Protein AF-A0A553YVA3-F1 (afdb_monomer_lite)

Secondary structure (DSSP, 8-state):
--------SSPEEEEEEE-SSEEEEEEEEEPTT-SSEEEEEE-SPPEEGGGEEEEEESSTT-SEEEEEETTS-EEEEE-TTHHHHHHH-TTPBPTTSPP-

Organism: NCBI:txid2595054

Sequence (100 aa):
MAASQPLCSGGAVTAFALTESDARFFSWQKRRGGSKLGDAYEMGPAFRRDAIAWTRRRHKGSKEFQIGFTDGSWGTTVIPEGDAFLKAFPGTLSPKDHIS

Radius of gyration: 14.6 Å; chains: 1; bounding box: 36×33×36 Å

pLDDT: mean 73.71, std 15.56, range [24.94, 92.62]

Structure (mmCIF, N/CA/C/O backbone):
data_AF-A0A553YVA3-F1
#
_entry.id   AF-A0A553YVA3-F1
#
loop_
_atom_site.group_PDB
_atom_site.id
_atom_site.type_symbol
_atom_site.label_atom_id
_atom_site.label_alt_id
_atom_site.label_comp_id
_atom_site.label_asym_id
_atom_site.label_entity_id
_atom_site.label_seq_id
_atom_site.pdbx_PDB_ins_code
_atom_site.Cartn_x
_atom_site.Cartn_y
_atom_site.Cartn_z
_atom_site.occupancy
_atom_site.B_iso_or_equiv
_atom_site.auth_seq_id
_atom_site.auth_comp_id
_atom_site.auth_asym_id
_atom_site.auth_atom_id
_atom_site.pdbx_PDB_model_num
ATOM 1 N N . MET A 1 1 ? 11.127 -19.392 8.523 1.00 27.59 1 MET A N 1
ATOM 2 C CA . MET A 1 1 ? 10.828 -18.898 7.163 1.00 27.59 1 MET A CA 1
ATOM 3 C C . MET A 1 1 ? 11.927 -17.934 6.763 1.00 27.59 1 MET A C 1
ATOM 5 O O . MET A 1 1 ? 12.028 -16.875 7.363 1.00 27.59 1 MET A O 1
ATOM 9 N N . ALA A 1 2 ? 12.796 -18.325 5.833 1.00 24.94 2 ALA A N 1
ATOM 10 C CA . ALA A 1 2 ? 13.774 -17.415 5.248 1.00 24.94 2 ALA A CA 1
ATOM 11 C C . ALA A 1 2 ? 13.140 -16.822 3.985 1.00 24.94 2 ALA A C 1
ATOM 13 O O . ALA A 1 2 ? 12.882 -17.553 3.032 1.00 24.94 2 ALA A O 1
ATOM 14 N N . ALA A 1 3 ? 12.820 -15.527 4.001 1.00 32.47 3 ALA A N 1
ATOM 15 C CA . ALA A 1 3 ? 12.413 -14.826 2.791 1.00 32.47 3 ALA A CA 1
ATOM 16 C C . ALA A 1 3 ? 13.645 -14.715 1.884 1.00 32.47 3 ALA A C 1
ATOM 18 O O . ALA A 1 3 ? 14.627 -14.066 2.247 1.00 32.47 3 ALA A O 1
ATOM 19 N N . SER A 1 4 ? 13.626 -15.387 0.733 1.00 29.38 4 SER A N 1
ATOM 20 C CA . SER A 1 4 ? 14.680 -15.257 -0.267 1.00 29.38 4 SER A CA 1
ATOM 21 C C . SER A 1 4 ? 14.663 -13.828 -0.808 1.00 29.38 4 SER A C 1
ATOM 23 O O . SER A 1 4 ? 13.788 -13.479 -1.599 1.00 29.38 4 SER A O 1
ATOM 25 N N . GLN A 1 5 ? 15.608 -12.984 -0.395 1.00 38.38 5 GLN A N 1
ATOM 26 C CA . GLN A 1 5 ? 15.937 -11.801 -1.184 1.00 38.38 5 GLN A CA 1
ATOM 27 C C . GLN A 1 5 ? 16.678 -12.290 -2.431 1.00 38.38 5 GLN A C 1
ATOM 29 O O . GLN A 1 5 ? 17.721 -12.935 -2.289 1.00 38.38 5 GLN A O 1
ATOM 34 N N . PRO A 1 6 ? 16.179 -12.026 -3.651 1.00 40.50 6 PRO A N 1
ATOM 35 C CA . PRO A 1 6 ? 16.967 -12.276 -4.843 1.00 40.50 6 PRO A CA 1
ATOM 36 C C . PRO A 1 6 ? 18.251 -11.451 -4.733 1.00 40.50 6 PRO A C 1
ATOM 38 O O . PRO A 1 6 ? 18.197 -10.226 -4.610 1.00 40.50 6 PRO A O 1
ATOM 41 N N . LEU A 1 7 ? 19.404 -12.121 -4.769 1.00 39.62 7 LEU A N 1
ATOM 42 C CA . LEU A 1 7 ? 20.723 -11.503 -4.901 1.00 39.62 7 LEU A CA 1
ATOM 43 C C . LEU A 1 7 ? 20.851 -10.905 -6.312 1.00 39.62 7 LEU A C 1
ATOM 45 O O . LEU A 1 7 ? 21.596 -11.402 -7.152 1.00 39.62 7 LEU A O 1
ATOM 49 N N . CYS A 1 8 ? 20.081 -9.860 -6.609 1.00 41.09 8 CYS A N 1
ATOM 50 C CA . CYS A 1 8 ? 20.195 -9.115 -7.852 1.00 41.09 8 CYS A CA 1
ATOM 51 C C . CYS A 1 8 ? 21.057 -7.878 -7.597 1.00 41.09 8 CYS A C 1
ATOM 53 O O . CYS A 1 8 ? 20.699 -6.993 -6.827 1.00 41.09 8 CYS A O 1
ATOM 55 N N . SER A 1 9 ? 22.193 -7.792 -8.287 1.00 47.28 9 SER A N 1
ATOM 56 C CA . SER A 1 9 ? 23.126 -6.654 -8.282 1.00 47.28 9 SER A CA 1
ATOM 57 C C . SER A 1 9 ? 22.591 -5.400 -9.004 1.00 47.28 9 SER A C 1
ATOM 59 O O . SER A 1 9 ? 23.348 -4.480 -9.319 1.00 47.28 9 SER A O 1
ATOM 61 N N . GLY A 1 10 ? 21.283 -5.354 -9.274 1.00 53.47 10 GLY A N 1
ATOM 62 C CA . GLY A 1 10 ? 20.542 -4.219 -9.817 1.00 53.47 10 GLY A CA 1
ATOM 63 C C . GLY A 1 10 ? 19.429 -3.827 -8.849 1.00 53.47 10 GLY A C 1
ATOM 64 O O . GLY A 1 10 ? 18.753 -4.692 -8.299 1.00 53.47 10 GLY A O 1
ATOM 65 N N . GLY A 1 11 ? 19.254 -2.526 -8.610 1.00 55.81 11 GLY A N 1
ATOM 66 C CA . GLY A 1 11 ? 18.237 -2.036 -7.678 1.00 55.81 11 GLY A CA 1
ATOM 67 C C . GLY A 1 11 ? 16.829 -2.431 -8.127 1.00 55.81 11 GLY A C 1
ATOM 68 O O . GLY A 1 11 ? 16.447 -2.162 -9.267 1.00 55.81 11 GLY A O 1
ATOM 69 N N . ALA A 1 12 ? 16.062 -3.054 -7.236 1.00 60.81 12 ALA A N 1
ATOM 70 C CA . ALA A 1 12 ? 14.634 -3.258 -7.431 1.00 60.81 12 ALA A CA 1
ATOM 71 C C . ALA A 1 12 ? 13.885 -2.006 -6.960 1.00 60.81 12 ALA A C 1
ATOM 73 O O . ALA A 1 12 ? 14.120 -1.508 -5.859 1.00 60.81 12 ALA A O 1
ATOM 74 N N . VAL A 1 13 ? 12.997 -1.487 -7.801 1.00 63.66 13 VAL A N 1
ATOM 75 C CA . VAL A 1 13 ? 12.028 -0.459 -7.420 1.00 63.66 13 VAL A CA 1
ATOM 76 C C . VAL A 1 13 ? 10.721 -1.178 -7.146 1.00 63.66 13 VAL A C 1
ATOM 78 O O . VAL A 1 13 ? 10.237 -1.894 -8.015 1.00 63.66 13 VAL A O 1
ATOM 81 N N . THR A 1 14 ? 10.147 -0.991 -5.964 1.00 64.88 14 THR A N 1
ATOM 82 C CA . THR A 1 14 ? 8.777 -1.424 -5.671 1.00 64.88 14 THR A CA 1
ATOM 83 C C . THR A 1 14 ? 7.892 -0.189 -5.670 1.00 64.88 14 THR A C 1
ATOM 85 O O . THR A 1 14 ? 8.230 0.796 -5.016 1.00 64.88 14 THR A O 1
ATOM 88 N N . ALA A 1 15 ? 6.777 -0.226 -6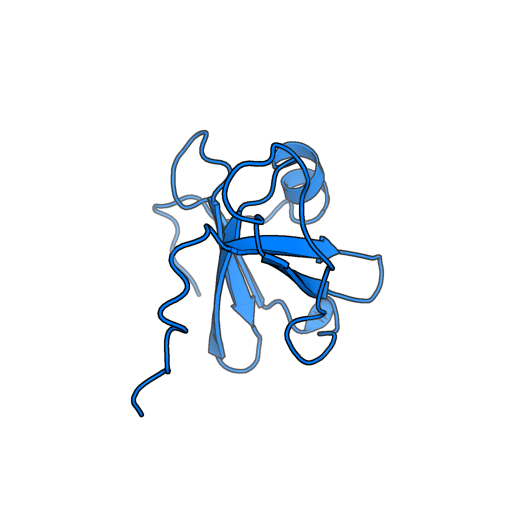.393 1.00 66.00 15 ALA A N 1
ATOM 89 C CA . ALA A 1 15 ? 5.746 0.800 -6.313 1.00 66.00 15 ALA A CA 1
ATOM 90 C C . ALA A 1 15 ? 4.408 0.180 -5.942 1.00 66.00 15 ALA A C 1
ATOM 92 O O . ALA A 1 15 ? 4.161 -1.016 -6.098 1.00 66.00 15 ALA A O 1
ATOM 93 N N . PHE A 1 16 ? 3.556 1.049 -5.433 1.00 72.31 16 PHE A N 1
ATOM 94 C CA . PHE A 1 16 ? 2.217 0.742 -4.995 1.00 72.31 16 PHE A CA 1
ATOM 95 C C . PHE A 1 16 ? 1.243 1.505 -5.886 1.00 72.31 16 PHE A C 1
ATOM 97 O O . PHE A 1 16 ? 1.327 2.730 -5.973 1.00 72.31 16 PHE A O 1
ATOM 104 N N . ALA A 1 17 ? 0.356 0.784 -6.564 1.00 73.12 17 ALA A N 1
ATOM 105 C CA . ALA A 1 17 ? -0.735 1.370 -7.324 1.00 73.12 17 ALA A CA 1
ATOM 106 C C . ALA A 1 17 ? -2.027 1.211 -6.529 1.00 73.12 17 ALA A C 1
ATOM 108 O O . ALA A 1 17 ? -2.365 0.111 -6.093 1.00 73.12 17 ALA A O 1
ATOM 109 N N . LEU A 1 18 ? -2.747 2.314 -6.368 1.00 74.94 18 LEU A N 1
ATOM 110 C CA . LEU A 1 18 ? -4.039 2.348 -5.705 1.00 74.94 18 LEU A CA 1
ATOM 111 C C . LEU A 1 18 ? -5.090 2.801 -6.711 1.00 74.94 18 LEU A C 1
ATOM 113 O O . LEU A 1 18 ? -4.950 3.866 -7.312 1.00 74.94 18 LEU A O 1
ATOM 117 N N . THR A 1 19 ? -6.140 2.010 -6.870 1.00 76.94 19 THR A N 1
ATOM 118 C CA . THR A 1 19 ? -7.351 2.382 -7.599 1.00 76.94 19 THR A CA 1
ATOM 119 C C . THR A 1 19 ? -8.489 2.640 -6.609 1.00 76.94 19 THR A C 1
ATOM 121 O O . THR A 1 19 ? -8.307 2.636 -5.387 1.00 76.94 19 THR A O 1
ATOM 124 N N . GLU A 1 20 ? -9.690 2.902 -7.118 1.00 75.38 20 GLU A N 1
ATOM 125 C CA . GLU A 1 20 ? -10.870 3.045 -6.263 1.00 75.38 20 GLU A CA 1
ATOM 126 C C . GLU A 1 20 ? -11.183 1.758 -5.487 1.00 75.38 20 GLU A C 1
ATOM 128 O O . GLU A 1 20 ? -11.558 1.838 -4.318 1.00 75.38 20 GLU A O 1
ATOM 133 N N . SER A 1 21 ? -10.968 0.588 -6.099 1.00 78.44 21 SER A N 1
ATOM 134 C CA . SER A 1 21 ? -11.316 -0.716 -5.525 1.00 78.44 21 SER A CA 1
ATOM 135 C C . SER A 1 21 ? -10.121 -1.520 -5.024 1.00 78.44 21 SER A C 1
ATOM 137 O O . SER A 1 21 ? -10.286 -2.310 -4.095 1.00 78.44 21 SER A O 1
ATOM 139 N N . ASP A 1 22 ? -8.933 -1.321 -5.600 1.00 81.31 22 ASP A N 1
ATOM 140 C CA . ASP A 1 22 ? -7.805 -2.236 -5.441 1.00 81.31 22 ASP A CA 1
ATOM 141 C C . ASP A 1 22 ? -6.510 -1.518 -5.055 1.00 81.31 22 ASP A C 1
ATOM 143 O O . ASP A 1 22 ? -6.260 -0.358 -5.380 1.00 81.31 22 ASP A O 1
ATOM 147 N N . ALA A 1 23 ? -5.632 -2.277 -4.423 1.00 76.25 23 ALA A N 1
ATOM 148 C CA . ALA A 1 23 ? -4.266 -1.952 -4.087 1.00 76.25 23 ALA A CA 1
ATOM 149 C C . ALA A 1 23 ? -3.351 -3.047 -4.644 1.00 76.25 23 ALA A C 1
ATOM 151 O O . ALA A 1 23 ? -3.549 -4.234 -4.384 1.00 76.25 23 ALA A O 1
ATOM 152 N N . ARG A 1 24 ? -2.347 -2.655 -5.429 1.00 77.44 24 ARG A N 1
ATOM 153 C CA . ARG A 1 24 ? -1.436 -3.579 -6.119 1.00 77.44 24 ARG A CA 1
ATOM 154 C C . ARG A 1 24 ? 0.007 -3.166 -5.905 1.00 77.44 24 ARG A C 1
ATOM 156 O O . ARG A 1 24 ? 0.329 -1.977 -5.894 1.00 77.44 24 ARG A O 1
ATOM 163 N N . PHE A 1 25 ? 0.883 -4.154 -5.776 1.00 74.62 25 PHE A N 1
ATOM 164 C CA . PHE A 1 25 ? 2.322 -3.933 -5.709 1.00 74.62 25 PHE A CA 1
ATOM 165 C C . PHE A 1 25 ? 2.961 -4.335 -7.028 1.00 74.62 25 PHE A C 1
ATOM 167 O O . PHE A 1 25 ? 2.699 -5.407 -7.562 1.00 74.62 25 PHE A O 1
ATOM 174 N N . PHE A 1 26 ? 3.841 -3.483 -7.529 1.00 69.69 26 PHE A N 1
ATOM 175 C CA . PHE A 1 26 ? 4.617 -3.728 -8.733 1.00 69.69 26 PHE A CA 1
ATOM 176 C C . PHE A 1 26 ? 6.096 -3.637 -8.391 1.00 69.69 26 PHE A C 1
ATOM 178 O O . PHE A 1 26 ? 6.502 -2.767 -7.620 1.00 69.69 26 PHE A O 1
ATOM 185 N N . SER A 1 27 ? 6.906 -4.519 -8.967 1.00 69.69 27 SER A N 1
ATOM 186 C CA . SER A 1 27 ? 8.359 -4.420 -8.916 1.00 69.69 27 SER A CA 1
ATOM 187 C C . SER A 1 27 ? 8.932 -4.228 -10.311 1.00 69.69 27 SER A C 1
ATOM 189 O O . SER A 1 27 ? 8.556 -4.917 -11.255 1.00 69.69 27 SER A O 1
ATOM 191 N N . TRP A 1 28 ? 9.878 -3.305 -10.425 1.00 70.56 28 TRP A N 1
ATOM 192 C CA . TRP A 1 28 ? 10.716 -3.123 -11.599 1.00 70.56 28 TRP A CA 1
ATOM 193 C C . TRP A 1 28 ? 12.149 -3.434 -11.217 1.00 70.56 28 TRP A C 1
ATOM 195 O O . TRP A 1 28 ? 12.677 -2.909 -10.234 1.00 70.56 28 TRP A O 1
ATOM 205 N N . GLN A 1 29 ? 12.824 -4.218 -12.043 1.00 69.94 29 GLN A N 1
ATOM 206 C CA . GLN A 1 29 ? 14.265 -4.374 -11.919 1.00 69.94 29 GLN A CA 1
ATOM 207 C C . GLN A 1 29 ? 14.966 -3.293 -12.738 1.00 69.94 29 GLN A C 1
ATOM 209 O O . GLN A 1 29 ? 14.741 -3.154 -13.944 1.00 69.94 29 GLN A O 1
ATOM 214 N N . LYS A 1 30 ? 15.847 -2.515 -12.106 1.00 61.00 30 LYS A N 1
ATOM 215 C CA . LYS A 1 30 ? 16.713 -1.589 -12.836 1.00 61.00 30 LYS A CA 1
ATOM 216 C C . LYS A 1 30 ? 17.811 -2.388 -13.539 1.00 61.00 30 LYS A C 1
ATOM 218 O O . LYS A 1 30 ? 18.625 -3.043 -12.886 1.00 61.00 30 LYS A O 1
ATOM 223 N N . ARG A 1 31 ? 17.849 -2.327 -14.875 1.00 62.56 31 ARG A N 1
ATOM 224 C CA . ARG A 1 31 ? 18.877 -3.014 -15.673 1.00 62.56 31 ARG A CA 1
ATOM 225 C C . ARG A 1 31 ? 20.252 -2.374 -15.422 1.00 62.56 31 ARG A C 1
ATOM 227 O O . ARG A 1 31 ? 20.375 -1.151 -15.329 1.00 62.56 31 ARG A O 1
ATOM 234 N N . ARG A 1 32 ? 21.301 -3.196 -15.301 1.00 58.44 32 ARG A N 1
ATOM 235 C CA . ARG A 1 32 ? 22.682 -2.733 -15.067 1.00 58.44 32 ARG A CA 1
ATOM 236 C C . ARG A 1 32 ? 23.154 -1.856 -16.236 1.00 58.44 32 ARG A C 1
ATOM 238 O O . ARG A 1 32 ? 23.020 -2.251 -17.387 1.00 58.44 32 ARG A O 1
ATOM 245 N N . GLY A 1 33 ? 23.725 -0.687 -15.932 1.00 59.00 33 GLY A N 1
ATOM 246 C CA . GLY A 1 33 ? 24.354 0.197 -16.926 1.00 59.00 33 GLY A CA 1
ATOM 247 C C . GLY A 1 33 ? 23.404 1.092 -17.733 1.00 59.00 33 GLY A C 1
ATOM 248 O O . GLY A 1 33 ? 23.859 1.755 -18.658 1.00 59.00 33 GLY A O 1
ATOM 249 N N . GLY A 1 34 ? 22.110 1.144 -17.394 1.00 58.94 34 GLY A N 1
ATOM 250 C CA . GLY A 1 34 ? 21.130 1.990 -18.081 1.00 58.94 34 GLY A CA 1
ATOM 251 C C . GLY A 1 34 ? 20.293 2.854 -17.135 1.00 58.94 34 GLY A C 1
ATOM 252 O O . GLY A 1 34 ? 20.080 2.520 -15.969 1.00 58.94 34 GLY A O 1
ATOM 253 N N . SER A 1 35 ? 19.778 3.970 -17.655 1.00 58.28 35 SER A N 1
ATOM 254 C CA . SER A 1 35 ? 18.744 4.785 -16.996 1.00 58.28 35 SER A CA 1
ATOM 255 C C . SER A 1 35 ? 17.334 4.197 -17.141 1.00 58.28 35 SER A C 1
ATOM 257 O O . SER A 1 35 ? 16.406 4.676 -16.496 1.00 58.28 35 SER A O 1
ATOM 259 N N . LYS A 1 36 ? 17.162 3.159 -17.971 1.00 62.22 36 LYS A N 1
ATOM 260 C CA . LYS A 1 36 ? 15.865 2.540 -18.259 1.00 62.22 36 LYS A CA 1
ATOM 261 C C . LYS A 1 36 ? 15.484 1.518 -17.186 1.00 62.22 36 LYS A C 1
ATOM 263 O O . LYS A 1 36 ? 16.280 0.645 -16.834 1.00 62.22 36 LYS A O 1
ATOM 268 N N . LEU A 1 37 ? 14.250 1.622 -16.697 1.00 63.69 37 LEU A N 1
ATOM 269 C CA . LEU A 1 37 ? 13.614 0.563 -15.918 1.00 63.69 37 LEU A CA 1
ATOM 270 C C . LEU A 1 37 ? 13.414 -0.659 -16.825 1.00 63.69 37 LEU A C 1
ATOM 272 O O . LEU A 1 37 ? 13.127 -0.511 -18.014 1.00 63.69 37 LEU A O 1
ATOM 276 N N . GLY A 1 38 ? 13.650 -1.852 -16.280 1.00 66.50 38 GLY A N 1
ATOM 277 C CA . GLY A 1 38 ? 13.290 -3.102 -16.936 1.00 66.50 38 GLY A CA 1
ATOM 278 C C . GLY A 1 38 ? 11.785 -3.350 -16.878 1.00 66.50 38 GLY A C 1
ATOM 279 O O . GLY A 1 38 ? 11.006 -2.465 -16.518 1.00 66.50 38 GLY A O 1
ATOM 280 N N . ASP A 1 39 ? 11.392 -4.571 -17.222 1.00 67.38 39 ASP A N 1
ATOM 281 C CA . ASP A 1 39 ? 9.990 -4.973 -17.235 1.00 67.38 39 ASP A CA 1
ATOM 282 C C . ASP A 1 39 ? 9.389 -4.907 -15.823 1.00 67.38 39 ASP A C 1
ATOM 284 O O . ASP A 1 39 ? 10.061 -5.184 -14.822 1.00 67.38 39 ASP A O 1
ATOM 288 N N . ALA A 1 40 ? 8.132 -4.469 -15.763 1.00 65.81 40 ALA A N 1
ATOM 289 C CA . ALA A 1 40 ? 7.348 -4.411 -14.541 1.00 65.81 40 ALA A CA 1
ATOM 290 C C . ALA A 1 40 ? 6.727 -5.781 -14.280 1.00 65.81 40 ALA A C 1
ATOM 292 O O . ALA A 1 40 ? 6.116 -6.357 -15.179 1.00 65.81 40 ALA A O 1
ATOM 293 N N . TYR A 1 41 ? 6.815 -6.258 -13.048 1.00 68.94 41 TYR A N 1
ATOM 294 C CA . TYR A 1 41 ? 6.147 -7.474 -12.612 1.00 68.94 41 TYR A CA 1
ATOM 295 C C . TYR A 1 41 ? 5.189 -7.135 -11.479 1.00 68.94 41 TYR A C 1
ATOM 297 O O . TYR A 1 41 ? 5.567 -6.458 -10.519 1.00 68.94 41 TYR A O 1
ATOM 305 N N . GLU A 1 42 ? 3.944 -7.591 -11.588 1.00 70.12 42 GLU A N 1
ATOM 306 C CA . GLU A 1 42 ? 2.996 -7.519 -10.479 1.00 70.12 42 GLU A CA 1
ATOM 307 C C . GLU A 1 42 ? 3.444 -8.499 -9.386 1.00 70.12 42 GLU A C 1
ATOM 309 O O . GLU A 1 42 ? 3.653 -9.689 -9.627 1.00 70.12 42 GLU A O 1
ATOM 314 N N . MET A 1 43 ? 3.669 -7.970 -8.187 1.00 65.81 43 MET A N 1
ATOM 315 C CA . MET A 1 43 ? 4.189 -8.708 -7.043 1.00 65.81 43 MET A CA 1
ATOM 316 C C . MET A 1 43 ? 3.016 -9.240 -6.225 1.00 65.81 43 MET A C 1
ATOM 318 O O . MET A 1 43 ? 2.662 -8.682 -5.188 1.00 65.81 43 MET A O 1
ATOM 322 N N . GLY A 1 44 ? 2.428 -10.338 -6.696 1.00 65.81 44 GLY A N 1
ATOM 323 C CA . GLY A 1 44 ? 1.405 -11.074 -5.955 1.00 65.81 44 GLY A CA 1
ATOM 324 C C . GLY A 1 44 ? -0.032 -10.606 -6.218 1.00 65.81 44 GLY A C 1
ATOM 325 O O . GLY A 1 44 ? -0.311 -10.055 -7.280 1.00 65.81 44 GLY A O 1
ATOM 326 N N . PRO A 1 45 ? -0.968 -10.909 -5.300 1.00 65.88 45 PRO A N 1
ATOM 327 C CA . PRO A 1 45 ? -2.389 -10.667 -5.513 1.00 65.88 45 PRO A CA 1
ATOM 328 C C . PRO A 1 45 ? -2.742 -9.179 -5.416 1.00 65.88 45 PRO A C 1
ATOM 330 O O . PRO A 1 45 ? -2.180 -8.437 -4.610 1.00 65.88 45 PRO A O 1
ATOM 333 N N . ALA A 1 46 ? -3.735 -8.759 -6.201 1.00 74.88 46 ALA A N 1
ATOM 334 C CA . ALA A 1 46 ? -4.417 -7.495 -5.979 1.00 74.88 46 ALA A CA 1
ATOM 335 C C . ALA A 1 46 ? -5.212 -7.578 -4.671 1.00 74.88 46 ALA A C 1
ATOM 337 O O . ALA A 1 46 ? -6.042 -8.470 -4.485 1.00 74.88 46 ALA A O 1
ATOM 338 N N . PHE A 1 47 ? -4.956 -6.645 -3.765 1.00 79.56 47 PHE A N 1
ATOM 339 C CA . PHE A 1 47 ? -5.696 -6.524 -2.520 1.00 79.56 47 PHE A CA 1
ATOM 340 C C . PHE A 1 47 ? -6.868 -5.590 -2.749 1.00 79.56 47 PHE A C 1
ATOM 342 O O . PHE A 1 47 ? -6.707 -4.547 -3.378 1.00 79.56 47 PHE A O 1
ATOM 349 N N . ARG A 1 48 ? -8.044 -5.910 -2.216 1.00 83.38 48 ARG A N 1
ATOM 350 C CA . ARG A 1 48 ? -9.104 -4.906 -2.169 1.00 83.38 48 ARG A CA 1
ATOM 351 C C . ARG A 1 48 ? -8.669 -3.758 -1.262 1.00 83.38 48 ARG A C 1
ATOM 353 O O . ARG A 1 48 ? -7.973 -3.965 -0.269 1.00 83.38 48 ARG A O 1
ATOM 360 N N . ARG A 1 49 ? -9.097 -2.541 -1.575 1.00 81.75 49 ARG A N 1
ATOM 361 C CA . ARG A 1 49 ? -8.771 -1.345 -0.791 1.00 81.75 49 ARG A CA 1
ATOM 362 C C . ARG A 1 49 ? -9.230 -1.452 0.664 1.00 81.75 49 ARG A C 1
ATOM 364 O O . ARG A 1 49 ? -8.546 -0.948 1.545 1.00 81.75 49 ARG A O 1
ATOM 371 N N . ASP A 1 50 ? -10.350 -2.122 0.914 1.00 86.12 50 ASP A N 1
ATOM 372 C CA . ASP A 1 50 ? -10.877 -2.373 2.261 1.00 86.12 50 ASP A CA 1
ATOM 373 C C . ASP A 1 50 ? -10.074 -3.410 3.059 1.00 86.12 50 ASP A C 1
ATOM 375 O O . ASP A 1 50 ? -10.231 -3.490 4.273 1.00 86.12 50 ASP A O 1
ATOM 379 N N . ALA A 1 51 ? -9.166 -4.148 2.415 1.00 87.19 51 ALA A N 1
ATOM 380 C CA . ALA A 1 51 ? -8.195 -4.977 3.117 1.00 87.19 51 ALA A CA 1
ATOM 381 C C . ALA A 1 51 ? -7.087 -4.140 3.777 1.00 87.19 51 ALA A C 1
ATOM 383 O O . ALA A 1 51 ? -6.332 -4.683 4.576 1.00 87.19 51 ALA A O 1
ATOM 384 N N . ILE A 1 52 ? -6.958 -2.843 3.463 1.00 88.75 52 ILE A N 1
ATOM 385 C CA . ILE A 1 52 ? -6.000 -1.943 4.118 1.00 88.75 52 ILE A CA 1
ATOM 386 C C . ILE A 1 52 ? -6.606 -1.458 5.434 1.00 88.75 52 ILE A C 1
ATOM 388 O O . ILE A 1 52 ? -7.543 -0.663 5.445 1.00 88.75 52 ILE A O 1
ATOM 392 N N . ALA A 1 53 ? -6.029 -1.909 6.545 1.00 91.06 53 ALA A N 1
ATOM 393 C CA . ALA A 1 53 ? -6.459 -1.530 7.885 1.00 91.06 53 ALA A CA 1
ATOM 394 C C . ALA A 1 53 ? -5.873 -0.177 8.314 1.00 91.06 53 ALA A C 1
ATOM 396 O O . ALA A 1 53 ? -6.556 0.639 8.927 1.00 91.06 53 ALA A O 1
ATOM 397 N N . TRP A 1 54 ? -4.604 0.077 7.985 1.00 92.12 54 TRP A N 1
ATOM 398 C CA . TRP A 1 54 ? -3.927 1.322 8.338 1.00 92.12 54 TRP A CA 1
ATOM 399 C C . TRP A 1 54 ? -2.779 1.633 7.3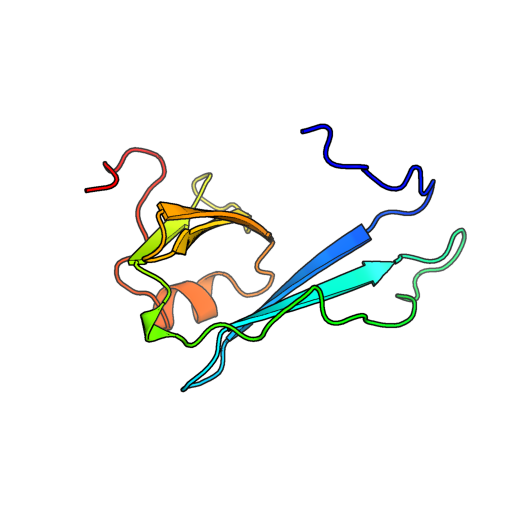81 1.00 92.12 54 TRP A C 1
ATOM 401 O O . TRP A 1 54 ? -2.174 0.756 6.763 1.00 92.12 54 TRP A O 1
ATOM 411 N N . THR A 1 55 ? -2.439 2.912 7.296 1.00 91.88 55 THR A N 1
ATOM 412 C CA . THR A 1 55 ? -1.260 3.409 6.587 1.00 91.88 55 THR A CA 1
ATOM 413 C C . THR A 1 55 ? -0.448 4.269 7.545 1.00 91.88 55 THR A C 1
ATOM 415 O O . THR A 1 55 ? -1.007 4.949 8.402 1.00 91.88 55 THR A O 1
ATOM 418 N N . ARG A 1 56 ? 0.881 4.257 7.433 1.00 91.19 56 ARG A N 1
ATOM 419 C CA . ARG A 1 56 ? 1.767 5.086 8.262 1.00 91.19 56 ARG A CA 1
ATOM 420 C C . ARG A 1 56 ? 2.883 5.682 7.429 1.00 91.19 56 ARG A C 1
ATOM 422 O O . ARG A 1 56 ? 3.533 4.983 6.659 1.00 91.19 56 ARG A O 1
ATOM 429 N N . ARG A 1 57 ? 3.186 6.958 7.640 1.00 90.81 57 ARG A N 1
ATOM 430 C CA . ARG A 1 57 ? 4.393 7.582 7.096 1.00 90.81 57 ARG A CA 1
ATOM 431 C C . ARG A 1 57 ? 5.581 7.286 8.005 1.00 90.81 57 ARG A C 1
ATOM 433 O O . ARG A 1 57 ? 5.527 7.580 9.196 1.00 90.81 57 ARG A O 1
ATOM 440 N N . ARG A 1 58 ? 6.668 6.732 7.460 1.00 85.44 58 ARG A N 1
ATOM 441 C CA . ARG A 1 58 ? 7.799 6.256 8.279 1.00 85.44 58 ARG A CA 1
ATOM 442 C C . ARG A 1 58 ? 8.638 7.392 8.864 1.00 85.44 58 ARG A C 1
ATOM 444 O O . ARG A 1 58 ? 9.062 7.328 10.013 1.00 85.44 58 ARG A O 1
ATOM 451 N N . HIS A 1 59 ? 8.841 8.455 8.088 1.00 83.50 59 HIS A N 1
ATOM 452 C CA . HIS A 1 59 ? 9.551 9.655 8.522 1.00 83.50 59 HIS A CA 1
ATOM 453 C C . HIS A 1 59 ? 8.840 10.908 8.008 1.00 83.50 59 HIS A C 1
ATOM 455 O O . HIS A 1 59 ? 8.241 10.914 6.930 1.00 83.50 59 HIS A O 1
ATOM 461 N N . LYS A 1 60 ? 8.920 12.007 8.764 1.00 78.62 60 LYS A N 1
ATOM 462 C CA . LYS A 1 60 ? 8.386 13.293 8.303 1.00 78.62 60 LYS A CA 1
ATOM 463 C C . LYS A 1 60 ? 9.124 13.702 7.026 1.00 78.62 60 LYS A C 1
ATOM 465 O O . LYS A 1 60 ? 10.346 13.774 7.018 1.00 78.62 60 LYS A O 1
ATOM 470 N N . GLY A 1 61 ? 8.381 13.940 5.949 1.00 76.06 61 GLY A N 1
ATOM 471 C CA . GLY A 1 61 ? 8.956 14.305 4.653 1.00 76.06 61 GLY A CA 1
ATOM 472 C C . GLY A 1 61 ? 9.465 13.132 3.806 1.00 76.06 61 GLY A C 1
ATOM 473 O O . GLY A 1 61 ? 9.758 13.351 2.635 1.00 76.06 61 GLY A O 1
ATOM 474 N N . SER A 1 62 ? 9.510 11.889 4.312 1.00 80.12 62 SER A N 1
ATOM 475 C CA . SER A 1 62 ? 9.885 10.754 3.458 1.00 80.12 62 SER A CA 1
ATOM 476 C C . SER A 1 62 ? 8.758 10.369 2.508 1.00 80.12 62 SER A C 1
ATOM 478 O O . SER A 1 62 ? 7.579 10.652 2.750 1.00 80.12 62 SER A O 1
ATOM 480 N N . LYS A 1 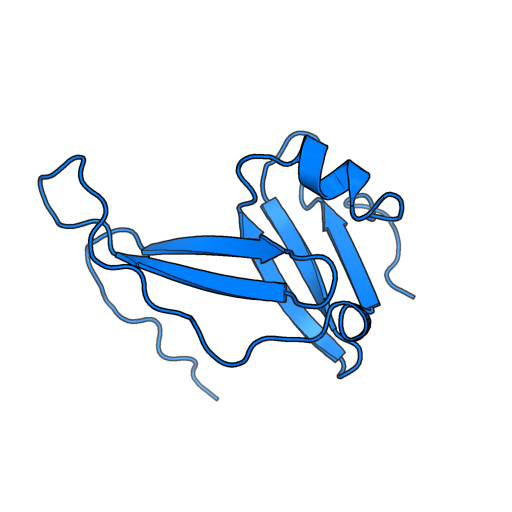63 ? 9.147 9.698 1.426 1.00 79.69 63 LYS A N 1
ATOM 481 C CA . LYS A 1 63 ? 8.244 9.003 0.507 1.00 79.69 63 LYS A CA 1
ATOM 482 C C . LYS A 1 63 ? 8.026 7.544 0.913 1.00 79.69 63 LYS A C 1
ATOM 484 O O . LYS A 1 63 ? 7.455 6.785 0.149 1.00 79.69 63 LYS A O 1
ATOM 489 N N . GLU A 1 64 ? 8.502 7.140 2.087 1.00 83.56 64 GLU A N 1
ATOM 490 C CA . GLU A 1 64 ? 8.348 5.778 2.594 1.00 83.56 64 GLU A CA 1
ATOM 491 C C . GLU A 1 64 ? 7.107 5.664 3.470 1.00 83.56 64 GLU A C 1
ATOM 493 O O . GLU A 1 64 ? 6.963 6.375 4.473 1.00 83.56 64 GLU A O 1
ATOM 498 N N . PHE A 1 65 ? 6.250 4.719 3.105 1.00 85.56 65 PHE A N 1
ATOM 499 C CA . PHE A 1 65 ? 5.007 4.423 3.792 1.00 85.56 65 PHE A CA 1
ATOM 500 C C . PHE A 1 65 ? 4.960 2.954 4.185 1.00 85.56 65 PHE A C 1
ATOM 502 O O . PHE A 1 65 ? 5.421 2.077 3.456 1.00 85.56 65 PHE A O 1
ATOM 509 N N . GLN A 1 66 ? 4.387 2.701 5.352 1.00 88.75 66 GLN A N 1
ATOM 510 C CA . GLN A 1 66 ? 3.982 1.381 5.793 1.00 88.75 66 GLN A CA 1
ATOM 511 C C . GLN A 1 66 ? 2.487 1.217 5.544 1.00 88.75 66 GLN A C 1
ATOM 513 O O . GLN A 1 66 ? 1.720 2.167 5.712 1.00 88.75 66 GLN A O 1
ATOM 518 N N . ILE A 1 67 ? 2.093 0.018 5.141 1.00 87.94 67 ILE A N 1
ATOM 519 C CA . ILE A 1 67 ? 0.704 -0.345 4.869 1.00 87.94 67 ILE A CA 1
ATOM 520 C C . ILE A 1 67 ? 0.438 -1.631 5.639 1.00 87.94 67 ILE A C 1
ATOM 522 O O . ILE A 1 67 ? 1.182 -2.600 5.471 1.00 87.94 67 ILE A O 1
ATOM 526 N N . GLY A 1 68 ? -0.571 -1.613 6.504 1.00 88.56 68 GLY A N 1
ATOM 527 C CA . GLY A 1 68 ? -1.041 -2.779 7.239 1.00 88.56 68 GLY A CA 1
ATOM 528 C C . GLY A 1 68 ? -2.389 -3.254 6.728 1.00 88.56 68 GLY A C 1
ATOM 529 O O . GLY A 1 68 ? -3.238 -2.446 6.345 1.00 88.56 68 GLY A O 1
ATOM 530 N N . PHE A 1 69 ? -2.573 -4.567 6.742 1.00 88.12 69 PHE A N 1
ATOM 531 C CA . PHE A 1 69 ? -3.745 -5.242 6.211 1.00 88.12 69 PHE A CA 1
ATOM 532 C C . PHE A 1 69 ? -4.607 -5.845 7.324 1.00 88.12 69 PHE A C 1
ATOM 534 O O . PHE A 1 69 ? -4.148 -6.067 8.445 1.00 88.12 69 PHE A O 1
ATOM 541 N N . THR A 1 70 ? -5.872 -6.123 7.012 1.00 88.75 70 THR A N 1
ATOM 542 C CA . THR A 1 70 ? -6.855 -6.690 7.951 1.00 88.75 70 THR A CA 1
ATOM 543 C C . THR A 1 70 ? -6.512 -8.104 8.420 1.00 88.75 70 THR A C 1
ATOM 545 O O . THR A 1 70 ? -7.021 -8.546 9.443 1.00 88.75 70 THR A O 1
ATOM 548 N N . ASP A 1 71 ? -5.653 -8.819 7.693 1.00 84.00 71 ASP A N 1
ATOM 549 C CA . ASP A 1 71 ? -5.138 -10.137 8.083 1.00 84.00 71 ASP A CA 1
ATOM 550 C C . ASP A 1 71 ? -3.950 -10.059 9.066 1.00 84.00 71 ASP A C 1
ATOM 552 O O . ASP A 1 71 ? -3.392 -11.085 9.454 1.00 84.00 71 ASP A O 1
ATOM 556 N N . GLY A 1 72 ? -3.555 -8.847 9.473 1.00 82.94 72 GLY A N 1
ATOM 557 C CA . GLY A 1 72 ? -2.431 -8.590 10.373 1.00 82.94 72 GLY A CA 1
ATOM 558 C C . GLY A 1 72 ? -1.067 -8.529 9.679 1.00 82.94 72 GLY A C 1
ATOM 559 O O . GLY A 1 72 ? -0.067 -8.209 10.328 1.00 82.94 72 GLY A O 1
ATOM 560 N N . SER A 1 73 ? -0.995 -8.795 8.371 1.00 81.94 73 SER A N 1
ATOM 561 C CA . SER A 1 73 ? 0.228 -8.598 7.595 1.00 81.94 73 SER A CA 1
ATOM 562 C C . SER A 1 73 ? 0.501 -7.108 7.359 1.00 81.94 73 SER A C 1
ATOM 564 O O . SER A 1 73 ? -0.389 -6.258 7.435 1.00 81.94 73 SER A O 1
ATOM 566 N N . TRP A 1 74 ? 1.760 -6.754 7.097 1.00 86.38 74 TRP A N 1
ATOM 567 C CA . TRP A 1 74 ? 2.139 -5.383 6.761 1.00 86.38 74 TRP A CA 1
ATOM 568 C C . TRP A 1 74 ? 3.384 -5.341 5.877 1.00 86.38 74 TRP A C 1
ATOM 570 O O . TRP A 1 74 ? 4.193 -6.269 5.853 1.00 86.38 74 TRP A O 1
ATOM 580 N N . GLY A 1 75 ? 3.549 -4.232 5.161 1.00 79.81 75 GLY A N 1
ATOM 581 C CA . GLY A 1 75 ? 4.687 -3.987 4.280 1.00 79.81 75 GLY A CA 1
ATOM 582 C C . GLY A 1 75 ? 5.168 -2.542 4.333 1.00 79.81 75 GLY A C 1
ATOM 583 O O . GLY A 1 75 ? 4.504 -1.665 4.883 1.00 79.81 75 GLY A O 1
ATOM 584 N N . THR A 1 76 ? 6.348 -2.291 3.766 1.00 79.88 76 THR A N 1
ATOM 585 C CA . THR A 1 76 ? 6.880 -0.936 3.544 1.00 79.88 76 THR A CA 1
ATOM 586 C C . THR A 1 76 ? 7.114 -0.736 2.056 1.00 79.88 76 THR A C 1
ATOM 588 O O . THR A 1 76 ? 7.621 -1.632 1.384 1.00 79.88 76 THR A O 1
ATOM 591 N N . THR A 1 77 ? 6.753 0.432 1.541 1.00 76.00 77 THR A N 1
ATOM 592 C CA . THR A 1 77 ? 6.926 0.786 0.134 1.00 76.00 77 THR A CA 1
ATOM 593 C C . THR A 1 77 ? 7.268 2.264 -0.021 1.00 76.00 77 THR A C 1
ATOM 595 O O . THR A 1 77 ? 7.019 3.077 0.874 1.00 76.00 77 THR A O 1
ATOM 598 N N . VAL A 1 78 ? 7.846 2.616 -1.167 1.00 77.88 78 VAL A N 1
ATOM 599 C CA . VAL A 1 78 ? 8.106 4.006 -1.542 1.00 77.88 78 VAL A CA 1
ATOM 600 C C . VAL A 1 78 ? 6.978 4.478 -2.450 1.00 77.88 78 VAL A C 1
ATOM 602 O O . VAL A 1 78 ? 6.667 3.842 -3.453 1.00 77.88 78 VAL A O 1
ATOM 605 N N . ILE A 1 79 ? 6.383 5.618 -2.113 1.00 76.62 79 ILE A N 1
ATOM 606 C CA . ILE A 1 79 ? 5.279 6.232 -2.844 1.00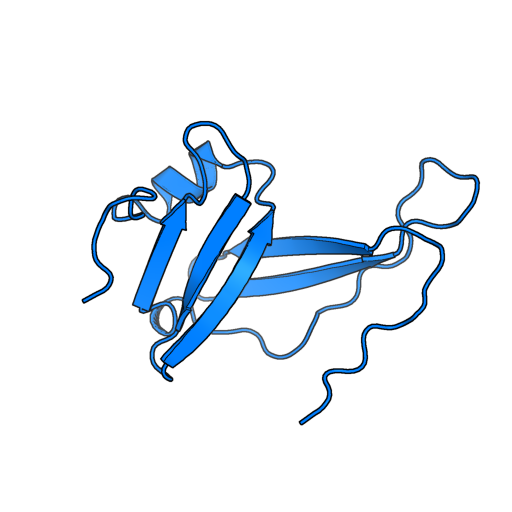 76.62 79 ILE A CA 1
ATOM 607 C C . ILE A 1 79 ? 5.764 7.568 -3.421 1.00 76.62 79 ILE A C 1
ATOM 609 O O . ILE A 1 79 ? 5.891 8.551 -2.682 1.00 76.62 79 ILE A O 1
ATOM 613 N N . PRO A 1 80 ? 6.078 7.624 -4.731 1.00 69.94 80 PRO A N 1
ATOM 614 C CA . PRO A 1 80 ? 6.635 8.811 -5.379 1.00 69.94 80 PRO A CA 1
ATOM 615 C C . PRO A 1 80 ? 5.776 10.069 -5.204 1.00 69.94 80 PRO A C 1
ATOM 617 O O . PRO A 1 80 ? 6.327 11.154 -4.990 1.00 69.94 80 PRO A O 1
ATOM 620 N N . GLU A 1 81 ? 4.454 9.903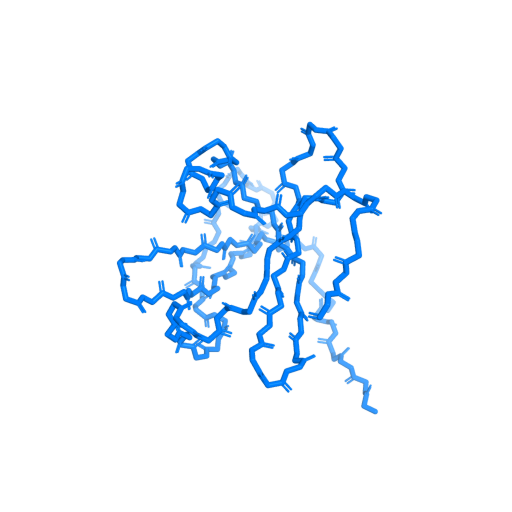 -5.241 1.00 79.56 81 GLU A N 1
ATOM 621 C CA . GLU A 1 81 ? 3.437 10.951 -5.110 1.00 79.56 81 GLU A CA 1
ATOM 622 C C . GLU A 1 81 ? 2.776 10.911 -3.724 1.00 79.56 81 GLU A C 1
ATOM 624 O O . GLU A 1 81 ? 1.571 10.708 -3.577 1.00 79.56 81 GLU A O 1
ATOM 629 N N . GLY A 1 82 ? 3.588 11.085 -2.676 1.00 78.25 82 GLY A N 1
ATOM 630 C CA . GLY A 1 82 ? 3.131 10.993 -1.286 1.00 78.25 82 GLY A CA 1
ATOM 631 C C . GLY A 1 82 ? 1.923 11.881 -0.959 1.00 78.25 82 GLY A C 1
ATOM 632 O O . GLY A 1 82 ? 1.053 11.454 -0.210 1.00 78.25 82 GLY A O 1
ATOM 633 N N . ASP A 1 83 ? 1.813 13.073 -1.552 1.00 84.12 83 ASP A N 1
ATOM 634 C CA . ASP A 1 83 ? 0.680 13.977 -1.303 1.00 84.12 83 ASP A CA 1
ATOM 635 C C . ASP A 1 83 ? -0.635 13.453 -1.898 1.00 84.12 83 ASP A C 1
ATOM 637 O O . ASP A 1 83 ? -1.688 13.583 -1.275 1.00 84.12 83 ASP A O 1
ATOM 641 N N . ALA A 1 84 ? -0.591 12.823 -3.078 1.00 83.19 84 ALA A N 1
ATOM 642 C CA . ALA A 1 84 ? -1.762 12.175 -3.670 1.00 83.19 84 ALA A CA 1
ATOM 643 C C . ALA A 1 84 ? -2.201 10.970 -2.826 1.00 83.19 84 ALA A C 1
ATOM 645 O O . ALA A 1 84 ? -3.389 10.789 -2.558 1.00 83.19 84 ALA A O 1
ATOM 646 N N . PHE A 1 85 ? -1.237 10.201 -2.320 1.00 83.81 85 PHE A N 1
ATOM 647 C CA . PHE A 1 85 ? -1.511 9.100 -1.403 1.00 83.81 85 PHE A CA 1
ATOM 648 C C . PHE A 1 85 ? -2.135 9.570 -0.085 1.00 83.81 85 PHE A C 1
ATOM 650 O O . PHE A 1 85 ? -3.115 8.987 0.366 1.00 83.81 85 PHE A O 1
ATOM 657 N N . LEU A 1 86 ? -1.633 10.657 0.507 1.00 86.62 86 LEU A N 1
ATOM 658 C CA . LEU A 1 86 ? -2.208 11.236 1.726 1.00 86.62 86 LEU A CA 1
ATOM 659 C C . LEU A 1 86 ? -3.632 11.767 1.509 1.00 86.62 86 LEU A C 1
ATOM 661 O O . LEU A 1 86 ? -4.443 11.704 2.427 1.00 86.62 86 LEU A O 1
ATOM 665 N N . LYS A 1 87 ? -3.975 12.233 0.300 1.00 87.38 87 LYS A N 1
ATOM 666 C CA . LYS A 1 87 ? -5.368 12.567 -0.051 1.00 87.38 87 LYS A CA 1
ATOM 667 C C . LYS A 1 87 ? -6.258 11.324 -0.120 1.00 87.38 87 LYS A C 1
ATOM 669 O O . LYS A 1 87 ? -7.411 11.388 0.293 1.00 87.38 87 LYS A O 1
ATOM 674 N N . ALA A 1 88 ? -5.737 10.206 -0.625 1.00 83.25 88 ALA A N 1
ATOM 675 C CA . ALA A 1 88 ? -6.468 8.940 -0.685 1.00 83.25 88 ALA A CA 1
ATOM 676 C C . ALA A 1 88 ? -6.597 8.252 0.690 1.00 83.25 88 ALA A C 1
ATOM 678 O O . ALA A 1 88 ? -7.576 7.544 0.930 1.00 83.25 88 ALA A O 1
ATOM 679 N N . PHE A 1 89 ? -5.638 8.480 1.590 1.00 86.88 89 PHE A N 1
ATOM 680 C CA . PHE A 1 89 ? -5.609 7.963 2.958 1.00 86.88 89 PHE A CA 1
ATOM 681 C C . PHE A 1 89 ? -5.399 9.103 3.970 1.00 86.88 89 PHE A C 1
ATOM 683 O O . PHE A 1 89 ? -4.316 9.222 4.553 1.00 86.88 89 PHE A O 1
ATOM 690 N N . PRO A 1 90 ? -6.421 9.942 4.219 1.00 87.00 90 PRO A N 1
ATOM 691 C CA . PRO A 1 90 ? -6.293 11.098 5.111 1.00 87.00 90 PRO A CA 1
ATOM 692 C C . PRO A 1 90 ? -6.007 10.710 6.570 1.00 87.00 90 PRO A C 1
ATOM 694 O O . PRO A 1 90 ? -5.426 11.499 7.306 1.00 87.00 90 PRO A O 1
ATOM 697 N N . GLY A 1 91 ? -6.353 9.482 6.974 1.00 89.69 91 GLY A N 1
ATOM 698 C CA . GLY A 1 91 ? -6.023 8.904 8.282 1.00 89.69 91 GLY A CA 1
ATOM 699 C C . GLY A 1 91 ? -4.623 8.287 8.377 1.00 89.69 91 GLY A C 1
ATOM 700 O O . GLY A 1 91 ? -4.379 7.499 9.285 1.00 89.69 91 GLY A O 1
ATOM 701 N N . THR A 1 92 ? -3.716 8.581 7.435 1.00 90.56 92 THR A N 1
ATOM 702 C CA . THR A 1 92 ? -2.351 8.039 7.473 1.00 90.56 92 THR A CA 1
ATOM 703 C C . THR A 1 92 ? -1.636 8.481 8.747 1.00 90.56 92 THR A C 1
ATOM 705 O O . THR A 1 92 ? -1.426 9.671 8.982 1.00 90.56 92 THR A O 1
ATOM 708 N N . LEU A 1 93 ? -1.198 7.497 9.522 1.00 92.62 93 LEU A N 1
ATOM 709 C CA . LEU A 1 93 ? -0.527 7.666 10.799 1.00 92.62 93 LEU A CA 1
ATOM 710 C C . LEU A 1 93 ? 0.836 8.349 10.643 1.00 92.62 93 LEU A C 1
ATOM 712 O O . LEU A 1 93 ? 1.597 8.105 9.697 1.00 92.62 93 LEU A O 1
ATOM 716 N N . SER A 1 94 ? 1.182 9.166 11.627 1.00 90.00 94 SER A N 1
ATOM 717 C CA . SER A 1 94 ? 2.525 9.686 11.833 1.00 90.00 94 SER A CA 1
ATOM 718 C C . SER A 1 94 ? 3.469 8.587 12.354 1.00 90.00 94 SER A C 1
ATOM 720 O O . SER A 1 94 ? 3.017 7.562 12.875 1.00 90.00 94 SER A O 1
ATOM 722 N N . PRO A 1 95 ? 4.800 8.789 12.283 1.00 85.94 95 PRO A N 1
ATOM 723 C CA . PRO A 1 95 ? 5.769 7.829 12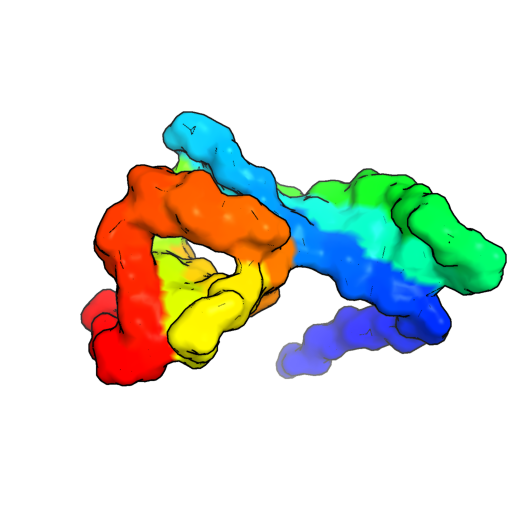.813 1.00 85.94 95 PRO A CA 1
ATOM 724 C C . PRO A 1 95 ? 5.578 7.484 14.298 1.00 85.94 95 PRO A C 1
ATOM 726 O O . PRO A 1 95 ? 6.034 6.432 14.736 1.00 85.94 95 PRO A O 1
ATOM 729 N N . LYS A 1 96 ? 4.967 8.388 15.076 1.00 86.38 96 LYS A N 1
ATOM 730 C CA . LYS A 1 96 ? 4.791 8.248 16.528 1.00 86.38 96 LYS A CA 1
ATOM 731 C C . LYS A 1 96 ? 3.404 7.751 16.926 1.00 86.38 96 LYS A C 1
ATOM 733 O O . LYS A 1 96 ? 3.205 7.440 18.095 1.00 86.38 96 LYS A O 1
ATOM 738 N N . ASP A 1 97 ? 2.461 7.699 15.992 1.00 88.50 97 ASP A N 1
ATOM 739 C CA . ASP A 1 97 ? 1.081 7.346 16.313 1.00 88.50 97 ASP A CA 1
ATOM 740 C C . ASP A 1 97 ? 0.975 5.840 16.551 1.00 88.50 97 ASP A C 1
ATOM 742 O O . ASP A 1 97 ? 1.642 5.049 15.880 1.00 88.50 97 ASP A O 1
ATOM 746 N N . HIS A 1 98 ? 0.130 5.425 17.488 1.00 83.69 98 HIS A N 1
ATOM 747 C CA . HIS A 1 98 ? -0.100 4.009 17.760 1.00 83.69 98 HIS A CA 1
ATOM 748 C C . HIS A 1 98 ? -0.910 3.349 16.633 1.00 83.69 98 HIS A C 1
ATOM 750 O O . HIS A 1 98 ? -1.825 3.956 16.084 1.00 83.69 98 HIS A O 1
ATOM 756 N N . ILE A 1 99 ? -0.555 2.104 16.294 1.00 83.56 99 ILE A N 1
ATOM 757 C CA . ILE A 1 99 ? -1.425 1.223 15.504 1.00 83.56 99 ILE A CA 1
ATOM 758 C C . ILE A 1 99 ? -2.354 0.555 16.511 1.00 83.56 99 ILE A C 1
ATOM 760 O O . ILE A 1 99 ? -1.872 -0.115 17.426 1.00 83.56 99 ILE A O 1
ATOM 764 N N . SER A 1 100 ? -3.645 0.814 16.364 1.00 64.75 100 SER A N 1
ATOM 765 C CA . SER A 1 100 ? -4.734 0.184 17.113 1.00 64.75 100 SER A CA 1
ATOM 766 C C . SER A 1 100 ? -5.234 -1.065 16.410 1.00 64.75 100 SER A C 1
ATOM 768 O O . SER A 1 100 ? -5.363 -0.984 15.166 1.00 64.75 100 SER A O 1
#

Foldseek 3Di:
DDDDDPPDPFDKAWEWDDDPFWIWIKIWTDDPPDPDTHDIDTDDDIDTPQQFPAKEDQAVPAQKMKTAGPVRDIDIHGYPCVVVVCVVVVRHHYNPDDDD